Protein AF-A0A948F9L7-F1 (afdb_monomer_lite)

Sequence (77 aa):
MIWPTMELMVRIAKAFDVSVDFLIKDDKEAAVGKIRNQELLHQLEEINSRPEEDQETVVSFLEAFIKRRKFEELVHG

Secondary structure (DSSP, 8-state):
-PPPPHHHHHHHHHHTT--HHHHH--SGGGGGGG---HHHHHHHHHHHTS-HHHHHHHHHHHHHHHHHHHHHHHHH-

Radius of gyration: 17.36 Å; chains: 1; bounding box: 31×37×47 Å

pLDDT: mean 83.95, std 12.82, range [51.16, 96.94]

Foldseek 3Di:
DDDDDPVVLVVVCVVVVFDSVLVVDPDPCVVLRPDPDPVVSVVVVVQVPDDPVSVVVVVVVVVVVVVVVVVVVVVVD

Structure (mmCIF, N/CA/C/O backbone):
data_AF-A0A948F9L7-F1
#
_entry.id   AF-A0A948F9L7-F1
#
loop_
_atom_site.group_PDB
_atom_site.id
_atom_site.type_symbol
_atom_site.label_atom_id
_atom_site.label_alt_id
_atom_site.label_comp_id
_atom_site.label_asym_id
_atom_site.label_entity_id
_atom_site.label_seq_id
_atom_site.pdbx_PDB_ins_code
_atom_site.Cartn_x
_atom_site.Cartn_y
_atom_site.Cartn_z
_atom_site.occupancy
_ato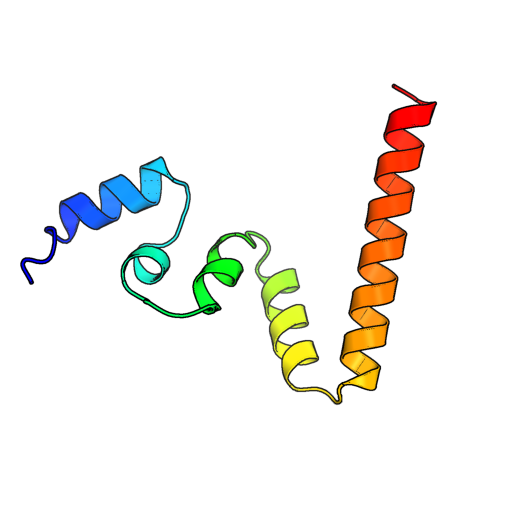m_site.B_iso_or_equiv
_atom_site.auth_seq_id
_atom_site.auth_comp_id
_atom_site.auth_asym_id
_atom_site.auth_atom_id
_atom_site.pdbx_PDB_model_num
ATOM 1 N N . MET A 1 1 ? 9.500 2.235 -29.980 1.00 59.50 1 MET A N 1
ATOM 2 C CA . MET A 1 1 ? 9.415 3.021 -28.733 1.00 59.50 1 MET A CA 1
ATOM 3 C C . MET A 1 1 ? 10.831 3.431 -28.361 1.00 59.50 1 MET A C 1
ATOM 5 O O . MET A 1 1 ? 11.689 2.558 -28.323 1.00 59.50 1 MET A O 1
ATOM 9 N N . ILE A 1 2 ? 11.109 4.730 -28.222 1.00 77.94 2 ILE A N 1
ATOM 10 C CA . ILE A 1 2 ? 12.437 5.221 -27.820 1.00 77.94 2 ILE A CA 1
ATOM 11 C C . ILE A 1 2 ? 12.418 5.319 -26.299 1.00 77.94 2 ILE A C 1
ATOM 13 O O . ILE A 1 2 ? 11.613 6.068 -25.751 1.00 77.94 2 ILE A O 1
ATOM 17 N N . TRP A 1 3 ? 13.262 4.542 -25.628 1.00 80.25 3 TRP A N 1
ATOM 18 C CA . TRP A 1 3 ? 13.386 4.601 -24.177 1.00 80.25 3 TRP A CA 1
ATOM 19 C C . TRP A 1 3 ? 14.263 5.795 -23.768 1.00 80.25 3 TRP A C 1
ATOM 21 O O . TRP A 1 3 ? 15.290 6.036 -24.411 1.00 80.25 3 TRP A O 1
ATOM 31 N N . PRO A 1 4 ? 13.887 6.546 -22.716 1.00 87.81 4 PRO A N 1
ATOM 32 C CA . PRO A 1 4 ? 14.762 7.535 -22.092 1.00 87.81 4 PRO A CA 1
ATOM 33 C C . PRO A 1 4 ? 16.112 6.933 -21.685 1.00 87.81 4 PRO A C 1
ATOM 35 O O . PRO A 1 4 ? 16.215 5.739 -21.397 1.00 87.81 4 PRO A O 1
ATOM 38 N N . THR A 1 5 ? 17.151 7.765 -21.603 1.00 93.50 5 THR A N 1
ATOM 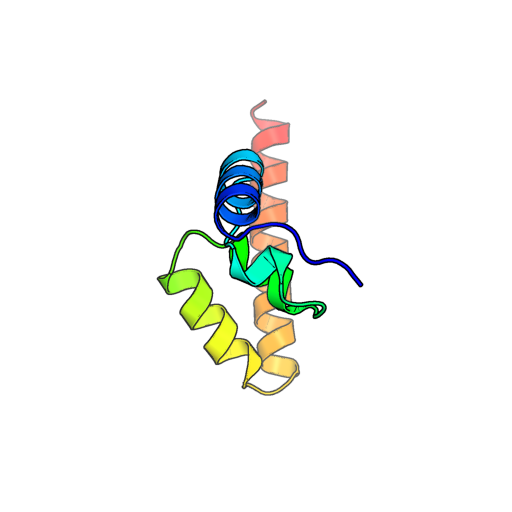39 C CA . THR A 1 5 ? 18.447 7.317 -21.075 1.00 93.50 5 THR A CA 1
ATOM 40 C C . THR A 1 5 ? 18.329 6.937 -19.598 1.00 93.50 5 THR A C 1
ATOM 42 O O . THR A 1 5 ? 17.530 7.512 -18.856 1.00 93.50 5 THR A O 1
ATOM 45 N N . MET A 1 6 ? 19.168 6.003 -19.140 1.00 90.31 6 MET A N 1
ATOM 46 C CA . MET A 1 6 ? 19.175 5.577 -17.735 1.00 90.31 6 MET A CA 1
ATOM 47 C C . MET A 1 6 ? 19.446 6.746 -16.778 1.00 90.31 6 MET A C 1
ATOM 49 O O . MET A 1 6 ? 18.832 6.845 -15.720 1.00 90.31 6 MET A O 1
ATOM 53 N N . GLU A 1 7 ? 20.316 7.677 -17.175 1.00 94.31 7 GLU A N 1
ATOM 54 C CA . GLU A 1 7 ? 20.585 8.887 -16.398 1.00 94.31 7 GLU A CA 1
ATOM 55 C C . GLU A 1 7 ? 19.328 9.755 -16.236 1.00 94.31 7 GLU A C 1
ATOM 57 O O . GLU A 1 7 ? 19.040 10.237 -15.138 1.00 94.31 7 GLU A O 1
ATOM 62 N N . LEU A 1 8 ? 18.554 9.934 -17.310 1.00 93.75 8 LEU A N 1
ATOM 63 C CA . LEU A 1 8 ? 17.308 10.690 -17.258 1.00 93.75 8 LEU A CA 1
ATOM 64 C C . LEU A 1 8 ? 16.265 9.978 -16.386 1.00 93.75 8 LEU A C 1
ATOM 66 O O . LEU A 1 8 ? 15.629 10.631 -15.562 1.00 93.75 8 LEU A O 1
ATOM 70 N N . MET A 1 9 ? 16.153 8.650 -16.486 1.00 91.88 9 MET A N 1
ATOM 71 C CA . MET A 1 9 ? 15.280 7.850 -15.615 1.00 91.88 9 MET A CA 1
ATOM 72 C C . MET A 1 9 ? 15.614 8.045 -14.130 1.00 91.88 9 MET A C 1
ATOM 74 O O . MET A 1 9 ? 14.720 8.294 -13.327 1.00 91.88 9 MET A O 1
ATOM 78 N N . VAL A 1 10 ? 16.899 8.018 -13.755 1.00 93.50 10 VAL A N 1
ATOM 79 C CA . VAL A 1 10 ? 17.343 8.251 -12.366 1.00 93.50 10 VAL A CA 1
ATOM 80 C C . VAL A 1 10 ? 16.975 9.657 -11.884 1.00 93.50 10 VAL A C 1
ATOM 82 O O . VAL A 1 10 ? 16.569 9.830 -10.734 1.00 93.50 10 VAL A O 1
ATOM 85 N N . ARG A 1 11 ? 17.109 10.678 -12.740 1.00 95.12 11 ARG A N 1
ATOM 86 C CA . ARG A 1 11 ? 16.739 12.062 -12.397 1.00 95.12 11 ARG A CA 1
ATOM 87 C C . ARG A 1 11 ? 15.235 12.205 -12.172 1.00 95.12 11 ARG A C 1
ATOM 89 O O . ARG A 1 11 ? 14.837 12.860 -11.213 1.00 95.12 11 ARG A O 1
ATOM 96 N N . ILE A 1 12 ? 14.421 11.569 -13.013 1.00 91.56 12 ILE A N 1
ATOM 97 C CA . ILE A 1 12 ? 12.960 11.548 -12.872 1.00 91.56 12 ILE A CA 1
ATOM 98 C C . ILE A 1 12 ? 12.570 10.821 -11.580 1.00 91.56 12 ILE A C 1
ATOM 100 O O . ILE A 1 12 ? 11.841 11.383 -10.769 1.00 91.56 12 ILE A O 1
ATOM 104 N N . ALA A 1 13 ? 13.119 9.629 -11.336 1.00 88.88 13 ALA A N 1
ATOM 105 C CA . ALA A 1 13 ? 12.848 8.842 -10.132 1.00 88.88 13 ALA A CA 1
ATOM 106 C C . ALA A 1 13 ? 13.130 9.645 -8.850 1.00 88.88 13 ALA A C 1
ATOM 108 O O . ALA A 1 13 ? 12.292 9.712 -7.956 1.00 88.88 13 ALA A O 1
ATOM 109 N N . LYS A 1 14 ? 14.262 10.361 -8.810 1.00 86.56 14 LYS A N 1
ATOM 110 C CA . LYS A 1 14 ? 14.609 11.262 -7.700 1.00 86.56 14 LYS A CA 1
ATOM 111 C C . LYS A 1 14 ? 13.658 12.449 -7.560 1.00 86.56 14 LYS A C 1
ATOM 113 O O . LYS A 1 14 ? 13.315 12.806 -6.441 1.00 86.56 14 LYS A O 1
ATOM 118 N N . ALA A 1 15 ? 13.254 13.074 -8.666 1.00 90.50 15 ALA A N 1
ATOM 119 C CA . ALA A 1 15 ? 12.355 14.229 -8.635 1.00 90.50 15 ALA A CA 1
ATOM 120 C C . ALA A 1 15 ? 10.962 13.872 -8.092 1.00 90.50 15 ALA A C 1
ATOM 122 O O . ALA A 1 15 ? 10.340 14.690 -7.419 1.00 90.50 15 ALA A O 1
ATOM 123 N N . PHE A 1 16 ? 10.495 12.653 -8.369 1.00 81.56 16 PHE A N 1
ATOM 124 C CA . PHE A 1 16 ? 9.197 12.146 -7.922 1.00 81.56 16 PHE A CA 1
ATOM 125 C C . PHE A 1 16 ? 9.268 11.273 -6.658 1.00 81.56 16 PHE A C 1
ATOM 127 O O . PHE A 1 16 ? 8.231 10.787 -6.217 1.00 81.56 16 PHE A O 1
ATOM 134 N N . ASP A 1 17 ? 10.459 1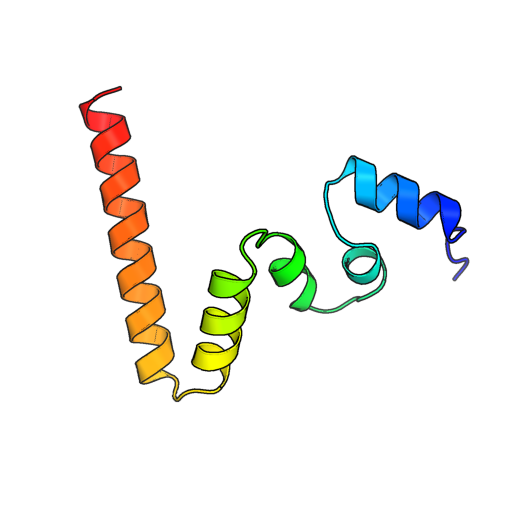1.100 -6.072 1.00 79.12 17 ASP A N 1
ATOM 135 C CA . ASP A 1 17 ? 10.727 10.247 -4.904 1.00 79.12 17 ASP A CA 1
ATOM 136 C C . ASP A 1 17 ? 10.186 8.810 -5.053 1.00 79.12 17 ASP A C 1
ATOM 138 O O . ASP A 1 17 ? 9.486 8.275 -4.195 1.00 79.12 17 ASP A O 1
ATOM 142 N N . VAL A 1 18 ? 10.499 8.189 -6.191 1.00 80.50 18 VAL A N 1
ATOM 143 C CA . VAL A 1 18 ? 10.155 6.796 -6.517 1.00 80.50 18 VAL A CA 1
ATOM 144 C C . VAL A 1 18 ? 11.404 6.012 -6.924 1.00 80.50 18 VAL A C 1
ATOM 146 O O . VAL A 1 18 ? 12.462 6.590 -7.183 1.00 80.50 18 VAL A O 1
ATOM 149 N N . SER A 1 19 ? 11.307 4.682 -6.997 1.00 81.88 19 SER A N 1
ATOM 150 C CA . SER A 1 19 ? 12.384 3.848 -7.544 1.00 81.88 19 SER A CA 1
ATOM 151 C C . SER A 1 19 ? 12.452 3.951 -9.072 1.00 81.88 19 SER A C 1
ATOM 153 O O . SER A 1 19 ? 11.483 4.301 -9.739 1.00 81.88 19 SER A O 1
ATOM 155 N N . VAL A 1 20 ? 13.603 3.633 -9.664 1.00 84.69 20 VAL A N 1
ATOM 156 C CA . VAL A 1 20 ? 13.718 3.558 -11.131 1.00 84.69 20 VAL A CA 1
ATOM 157 C C . VAL A 1 20 ? 12.867 2.409 -11.682 1.00 84.69 20 VAL A C 1
ATOM 159 O O . VAL A 1 20 ? 12.236 2.577 -12.720 1.00 84.69 20 VAL A O 1
ATOM 162 N N . ASP A 1 21 ? 12.767 1.291 -10.958 1.00 78.56 21 ASP A N 1
ATOM 163 C CA . ASP A 1 21 ? 11.910 0.158 -11.330 1.00 78.56 21 ASP A CA 1
ATOM 164 C C . ASP A 1 21 ? 10.430 0.548 -11.442 1.00 78.56 21 ASP A C 1
ATOM 166 O O . ASP A 1 21 ? 9.742 0.053 -12.331 1.00 78.56 21 ASP A O 1
ATOM 170 N N . PHE A 1 22 ? 9.955 1.492 -10.618 1.00 80.19 22 PHE A N 1
ATOM 171 C CA . PHE A 1 22 ? 8.604 2.061 -10.717 1.00 80.19 22 PHE A CA 1
ATOM 172 C C . PHE A 1 22 ? 8.332 2.697 -12.087 1.00 80.19 22 PHE A C 1
ATOM 174 O O . PHE A 1 22 ? 7.214 2.642 -12.581 1.00 80.19 22 PHE A O 1
ATOM 181 N N . LEU A 1 23 ? 9.341 3.323 -12.701 1.00 82.81 23 LEU A N 1
ATOM 182 C CA . LEU A 1 23 ? 9.198 3.991 -13.999 1.00 82.81 23 LEU A CA 1
ATOM 183 C C . LEU A 1 23 ? 9.229 3.012 -15.179 1.00 82.81 23 LEU A C 1
ATOM 185 O O . LEU A 1 23 ? 8.839 3.379 -16.285 1.00 82.81 23 LEU A O 1
ATOM 189 N N . ILE A 1 24 ? 9.756 1.805 -14.964 1.00 82.00 24 ILE A N 1
ATOM 190 C CA . ILE A 1 24 ? 10.021 0.818 -16.018 1.00 82.00 24 ILE A CA 1
ATOM 191 C C . ILE A 1 24 ? 8.971 -0.296 -16.002 1.00 82.00 24 ILE A C 1
ATOM 193 O O . ILE A 1 24 ? 8.653 -0.856 -17.051 1.00 82.00 24 ILE A O 1
ATOM 197 N N . LYS A 1 25 ? 8.422 -0.620 -14.829 1.00 74.25 25 LYS A N 1
ATOM 198 C CA . LYS A 1 25 ? 7.375 -1.628 -14.682 1.00 74.25 25 LYS A CA 1
ATOM 199 C C . LYS A 1 25 ? 6.006 -1.033 -15.008 1.00 74.25 25 LYS A C 1
ATOM 201 O O . LYS A 1 25 ? 5.482 -0.218 -14.257 1.00 74.25 25 LYS A O 1
ATOM 206 N N . ASP A 1 26 ? 5.411 -1.497 -16.103 1.00 59.88 26 ASP A N 1
ATOM 207 C CA . ASP A 1 26 ? 4.029 -1.199 -16.506 1.00 59.88 26 ASP A CA 1
ATOM 208 C C . ASP A 1 26 ? 3.030 -2.115 -15.773 1.00 59.88 26 ASP A C 1
ATOM 210 O O . ASP A 1 26 ? 2.163 -2.738 -16.379 1.00 59.88 26 ASP A O 1
ATOM 214 N N . ASP A 1 27 ? 3.214 -2.281 -14.459 1.00 51.91 27 ASP A N 1
ATOM 215 C CA . ASP A 1 27 ? 2.387 -3.177 -13.655 1.00 51.91 27 ASP A CA 1
ATOM 216 C C . ASP A 1 27 ? 2.126 -2.617 -12.251 1.00 51.91 27 ASP A C 1
ATOM 218 O O . ASP A 1 27 ? 2.914 -1.841 -11.700 1.00 51.91 27 ASP A O 1
ATOM 222 N N . LYS A 1 28 ? 0.991 -3.008 -11.659 1.00 51.75 28 LYS A N 1
ATOM 223 C CA . LYS A 1 28 ? 0.419 -2.470 -10.400 1.00 51.75 28 LYS A CA 1
ATOM 224 C C . LYS A 1 28 ? 1.361 -2.477 -9.178 1.00 51.75 28 LYS A C 1
ATOM 226 O O . LYS A 1 28 ? 1.062 -1.827 -8.176 1.00 51.75 28 LYS A O 1
ATOM 231 N N . GLU A 1 29 ? 2.504 -3.152 -9.266 1.00 51.84 29 GLU A N 1
ATOM 232 C CA . GLU A 1 29 ? 3.583 -3.195 -8.266 1.00 51.84 29 GLU A CA 1
ATOM 233 C C . GLU A 1 29 ? 4.177 -1.816 -7.938 1.00 51.84 29 GLU A C 1
ATOM 235 O O . GLU A 1 29 ? 4.772 -1.626 -6.879 1.00 51.84 29 GLU A O 1
ATOM 240 N N . ALA A 1 30 ? 3.968 -0.822 -8.801 1.00 51.16 30 ALA A N 1
ATOM 241 C CA . ALA A 1 30 ? 4.386 0.560 -8.602 1.00 51.16 30 ALA A CA 1
ATOM 242 C C . ALA A 1 30 ? 3.946 1.132 -7.220 1.00 51.16 30 ALA A C 1
ATOM 244 O O . ALA A 1 30 ? 4.664 1.907 -6.584 1.00 51.16 30 ALA A O 1
ATOM 245 N N . ALA A 1 31 ? 2.802 0.705 -6.673 1.00 54.78 31 ALA A N 1
ATOM 246 C CA . ALA A 1 31 ? 2.329 1.156 -5.358 1.00 54.78 31 ALA A CA 1
ATOM 247 C C . ALA A 1 31 ? 3.291 0.826 -4.193 1.00 54.78 31 ALA A C 1
ATOM 249 O O . ALA A 1 31 ? 3.386 1.608 -3.242 1.00 54.78 31 ALA A O 1
ATOM 250 N N . VAL A 1 32 ? 4.046 -0.274 -4.292 1.00 55.16 32 VAL A N 1
ATOM 251 C CA . VAL A 1 32 ? 5.006 -0.732 -3.272 1.00 55.16 32 VAL A CA 1
ATOM 252 C C . VAL A 1 32 ? 6.142 0.275 -3.066 1.00 55.16 32 VAL A C 1
ATOM 254 O O . VAL A 1 32 ? 6.578 0.500 -1.938 1.00 55.16 32 VAL A O 1
ATOM 257 N N . GLY A 1 33 ? 6.555 0.977 -4.127 1.00 59.62 33 GLY A N 1
ATOM 258 C CA . GLY A 1 33 ? 7.655 1.948 -4.083 1.00 59.62 33 GLY A CA 1
ATOM 259 C C . GLY A 1 33 ? 7.420 3.156 -3.165 1.00 59.62 33 GLY A C 1
ATOM 260 O O . GLY A 1 33 ? 8.365 3.881 -2.867 1.00 59.62 33 GLY A O 1
ATOM 261 N N . LYS A 1 34 ? 6.185 3.379 -2.692 1.00 67.94 34 LYS A N 1
ATOM 262 C CA . LYS A 1 34 ? 5.842 4.466 -1.757 1.00 67.94 34 LYS A CA 1
ATOM 263 C C . LYS A 1 34 ? 6.020 4.087 -0.285 1.00 67.94 34 LYS A C 1
ATOM 265 O O . LYS A 1 34 ? 6.006 4.968 0.577 1.00 67.94 34 LYS A O 1
ATOM 270 N N . ILE A 1 35 ? 6.177 2.801 0.030 1.00 76.75 35 ILE A N 1
ATOM 271 C CA . ILE A 1 35 ? 6.352 2.332 1.405 1.00 76.75 35 ILE A CA 1
ATOM 272 C C . ILE A 1 35 ? 7.838 2.418 1.761 1.00 76.75 35 ILE A C 1
ATOM 274 O O . ILE A 1 35 ? 8.647 1.585 1.369 1.00 76.75 35 ILE A O 1
ATOM 278 N N . ARG A 1 36 ? 8.212 3.448 2.528 1.00 81.38 36 ARG A N 1
ATOM 279 C CA . ARG A 1 36 ? 9.609 3.652 2.956 1.00 81.38 36 ARG A CA 1
ATOM 280 C C . ARG A 1 36 ? 10.048 2.686 4.061 1.00 81.38 36 ARG A C 1
ATOM 282 O O . ARG A 1 36 ? 11.232 2.379 4.175 1.00 81.38 36 ARG A O 1
ATOM 289 N N . ASN A 1 37 ? 9.110 2.236 4.896 1.00 85.06 37 ASN A N 1
ATOM 290 C CA . ASN A 1 37 ? 9.393 1.316 5.993 1.00 85.06 37 ASN A CA 1
ATOM 291 C C . ASN A 1 37 ? 9.474 -0.124 5.461 1.00 85.06 37 ASN A C 1
ATOM 293 O O . ASN A 1 37 ? 8.459 -0.702 5.086 1.00 85.06 37 ASN A O 1
ATOM 297 N N . GLN A 1 38 ? 10.683 -0.686 5.453 1.00 82.75 38 GLN A N 1
ATOM 298 C CA . GLN A 1 38 ? 10.959 -2.025 4.922 1.00 82.75 38 GLN A CA 1
ATOM 299 C C . GLN A 1 38 ? 10.259 -3.143 5.705 1.00 82.75 38 GLN A C 1
ATOM 301 O O . GLN A 1 38 ? 9.812 -4.114 5.108 1.00 82.75 38 GLN A O 1
ATOM 306 N N . GLU A 1 39 ? 10.104 -2.985 7.020 1.00 87.69 39 GLU A N 1
ATOM 307 C CA . GLU A 1 39 ? 9.395 -3.960 7.856 1.00 87.69 39 GLU A CA 1
ATOM 308 C C . GLU A 1 39 ? 7.898 -3.977 7.524 1.00 87.69 39 GLU A C 1
ATOM 310 O O . GLU A 1 39 ? 7.301 -5.035 7.355 1.00 87.69 39 GLU A O 1
ATOM 315 N N . LEU A 1 40 ? 7.298 -2.794 7.350 1.00 87.94 40 LEU A N 1
ATOM 316 C CA . LEU A 1 40 ? 5.900 -2.683 6.926 1.00 87.94 40 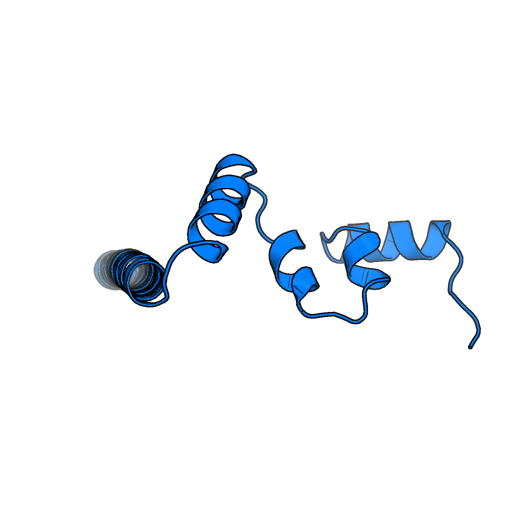LEU A CA 1
ATOM 317 C C . LEU A 1 40 ? 5.686 -3.319 5.549 1.00 87.94 40 LEU A C 1
ATOM 319 O O . LEU A 1 40 ? 4.675 -3.981 5.330 1.00 87.94 40 LEU A O 1
ATOM 323 N N . LEU A 1 41 ? 6.628 -3.118 4.626 1.00 86.06 41 LEU A N 1
ATOM 324 C CA . LEU A 1 41 ? 6.564 -3.747 3.315 1.00 86.06 41 LEU A CA 1
ATOM 325 C C . LEU A 1 41 ? 6.595 -5.277 3.431 1.00 86.06 41 LEU A C 1
ATOM 327 O O . LEU A 1 41 ? 5.711 -5.937 2.893 1.00 86.06 41 LEU A O 1
ATOM 331 N N . HIS A 1 42 ? 7.550 -5.824 4.185 1.00 86.56 42 HIS A N 1
ATOM 332 C CA . HIS A 1 42 ? 7.675 -7.267 4.376 1.00 86.56 42 HIS A CA 1
ATOM 333 C C . HIS A 1 42 ? 6.400 -7.895 4.960 1.00 86.56 42 HIS A C 1
ATOM 335 O O . HIS A 1 42 ? 5.922 -8.916 4.470 1.00 86.56 42 HIS A O 1
ATOM 341 N N . GLN A 1 43 ? 5.796 -7.245 5.957 1.00 90.19 43 GLN A N 1
ATOM 342 C CA . GLN A 1 43 ? 4.547 -7.709 6.561 1.00 90.19 43 GLN A CA 1
ATOM 343 C C . GLN A 1 43 ? 3.380 -7.697 5.564 1.00 90.19 43 GLN A C 1
ATOM 345 O O . GLN A 1 43 ? 2.587 -8.636 5.533 1.00 90.19 43 GLN A O 1
ATOM 350 N N . LEU A 1 44 ? 3.275 -6.665 4.720 1.00 89.12 44 LEU A N 1
ATOM 351 C CA . LEU A 1 44 ? 2.242 -6.599 3.680 1.00 89.12 44 LEU A CA 1
ATOM 352 C C . LEU A 1 44 ? 2.437 -7.676 2.605 1.00 89.12 44 LEU A C 1
ATOM 354 O O . LEU A 1 44 ? 1.454 -8.261 2.154 1.00 89.12 44 LEU A O 1
ATOM 358 N N . GLU A 1 45 ? 3.683 -7.969 2.225 1.00 87.50 45 GLU A N 1
ATOM 359 C CA . GLU A 1 45 ? 4.008 -9.070 1.309 1.00 87.50 45 GLU A CA 1
ATOM 360 C C . GLU A 1 45 ? 3.623 -10.431 1.902 1.00 87.50 45 GLU A C 1
ATOM 362 O O . GLU A 1 45 ? 3.030 -11.257 1.205 1.00 87.50 45 GLU A O 1
ATOM 367 N N . GLU A 1 46 ? 3.895 -10.658 3.191 1.00 90.94 46 GLU A N 1
ATOM 368 C CA . GLU A 1 46 ? 3.504 -11.893 3.872 1.00 90.94 46 GLU A CA 1
ATOM 369 C C . GLU A 1 46 ? 1.979 -12.056 3.894 1.00 90.94 46 GLU A C 1
ATOM 371 O O . GLU A 1 46 ? 1.466 -13.115 3.529 1.00 90.94 46 GLU A O 1
ATOM 376 N N . ILE A 1 47 ? 1.247 -11.000 4.260 1.00 92.19 47 ILE A N 1
ATOM 377 C CA . ILE A 1 47 ? -0.222 -10.992 4.331 1.00 92.19 47 ILE A CA 1
ATOM 378 C C . ILE A 1 47 ? -0.845 -11.236 2.952 1.00 92.19 47 ILE A C 1
ATOM 380 O O . ILE A 1 47 ? -1.811 -11.986 2.844 1.00 92.19 47 ILE A O 1
ATOM 384 N N . ASN A 1 48 ? -0.263 -10.688 1.883 1.00 86.69 48 ASN A N 1
ATOM 385 C CA . ASN A 1 48 ? -0.741 -10.888 0.512 1.00 86.69 48 ASN A CA 1
ATOM 386 C C . ASN A 1 48 ? -0.695 -12.364 0.058 1.00 86.69 48 ASN A C 1
ATOM 388 O O . ASN A 1 48 ? -1.398 -12.752 -0.872 1.00 86.69 48 ASN A O 1
ATOM 392 N N . SER A 1 49 ? 0.116 -13.201 0.714 1.00 88.25 49 SER A N 1
ATOM 393 C CA . SER A 1 49 ? 0.176 -14.650 0.465 1.00 88.25 49 SER A CA 1
ATOM 394 C C . SER A 1 49 ? -0.825 -15.479 1.289 1.00 88.25 49 SER A C 1
ATOM 396 O O . SER A 1 49 ? -0.883 -16.702 1.140 1.00 88.25 49 SER A O 1
ATOM 398 N N . ARG A 1 50 ? -1.606 -14.839 2.171 1.00 92.25 50 ARG A N 1
ATOM 399 C CA . ARG A 1 50 ? -2.582 -15.480 3.070 1.00 92.25 50 ARG A CA 1
ATOM 400 C C . ARG A 1 50 ? -3.989 -15.530 2.449 1.00 92.25 50 ARG A C 1
ATOM 402 O O . ARG A 1 50 ? -4.236 -14.843 1.457 1.00 92.25 50 ARG A O 1
ATOM 409 N N . PRO A 1 51 ? -4.916 -16.339 2.999 1.00 96.94 51 PRO A N 1
ATOM 410 C CA . PRO A 1 51 ? -6.322 -16.343 2.590 1.00 96.94 51 PRO A CA 1
ATOM 411 C C . PRO A 1 51 ? -6.976 -14.955 2.633 1.00 96.94 51 PRO A C 1
ATOM 413 O O . PRO A 1 51 ? -6.595 -14.104 3.432 1.00 96.94 51 PRO A O 1
ATOM 416 N N . GLU A 1 52 ? -7.998 -14.750 1.802 1.00 93.50 52 GLU A N 1
ATOM 417 C CA . GLU A 1 52 ? -8.701 -13.464 1.659 1.00 93.50 52 GLU A CA 1
ATOM 418 C C . GLU A 1 52 ? -9.268 -12.941 2.992 1.00 93.50 52 GLU A C 1
ATOM 420 O O . GLU A 1 52 ? -9.137 -11.760 3.288 1.00 93.50 52 GLU A O 1
ATOM 425 N N . GLU A 1 53 ? -9.776 -13.825 3.854 1.00 94.75 53 GLU A N 1
ATOM 426 C CA . GLU A 1 53 ? -10.286 -13.480 5.193 1.00 94.75 53 GLU A CA 1
ATOM 427 C C . GLU A 1 53 ? -9.217 -12.831 6.099 1.00 94.75 53 GLU A C 1
ATOM 429 O O . GLU A 1 53 ? -9.485 -11.855 6.814 1.00 94.75 53 GLU A O 1
ATOM 434 N N . ASP A 1 54 ? -7.975 -13.321 6.033 1.00 91.94 54 ASP A N 1
ATOM 435 C CA . ASP A 1 54 ? -6.855 -12.751 6.787 1.00 91.94 54 ASP A CA 1
ATOM 436 C C . ASP A 1 54 ? -6.492 -11.364 6.237 1.00 91.94 54 ASP A C 1
ATOM 438 O O . ASP A 1 54 ? -6.224 -10.425 6.994 1.00 91.94 54 ASP A O 1
ATOM 442 N N . GLN A 1 55 ? -6.528 -11.209 4.910 1.00 94.50 55 GLN A N 1
ATOM 443 C CA . GLN A 1 55 ? -6.270 -9.931 4.248 1.00 94.50 55 GLN A CA 1
ATOM 444 C C . GLN A 1 55 ? -7.337 -8.889 4.613 1.00 94.50 55 GLN A C 1
ATOM 446 O O . GLN A 1 55 ? -6.998 -7.765 4.993 1.00 94.50 55 GLN A O 1
ATOM 451 N N . GLU A 1 56 ? -8.619 -9.258 4.560 1.00 96.06 56 GLU A N 1
ATOM 452 C CA . GLU A 1 56 ? -9.747 -8.389 4.920 1.00 96.06 56 GLU A CA 1
ATOM 453 C C . GLU A 1 56 ? -9.658 -7.901 6.368 1.00 96.06 56 GLU A C 1
ATOM 455 O O . GLU A 1 56 ? -9.921 -6.727 6.662 1.00 96.06 56 GLU A O 1
ATOM 460 N N . THR A 1 57 ? -9.231 -8.783 7.274 1.00 95.75 57 THR A N 1
ATOM 461 C CA . THR A 1 57 ? -9.025 -8.452 8.686 1.00 95.75 57 THR A CA 1
ATOM 462 C C . THR A 1 57 ? -7.964 -7.362 8.848 1.00 95.75 57 THR A C 1
ATOM 464 O O . THR A 1 57 ? -8.182 -6.368 9.551 1.00 95.75 57 THR A O 1
ATOM 467 N N . VAL A 1 58 ? -6.827 -7.499 8.161 1.00 95.44 58 VAL A N 1
ATOM 468 C CA . VAL A 1 58 ? -5.731 -6.517 8.199 1.00 95.44 58 VAL A CA 1
ATOM 469 C C . VAL A 1 58 ? -6.172 -5.182 7.605 1.00 95.44 58 VAL A C 1
ATOM 471 O O . VAL A 1 58 ? -5.934 -4.132 8.208 1.00 95.44 58 VAL A O 1
ATOM 474 N N . VAL A 1 59 ? -6.848 -5.200 6.455 1.00 95.12 59 VAL A N 1
ATOM 475 C CA . VAL A 1 59 ? -7.364 -3.983 5.811 1.00 95.12 59 VAL A CA 1
ATOM 476 C C . VAL A 1 59 ? -8.332 -3.250 6.740 1.00 95.12 59 VAL A C 1
ATOM 478 O O . VAL A 1 59 ? -8.181 -2.046 6.959 1.00 95.12 59 VAL A O 1
ATOM 481 N N . SER A 1 60 ? -9.262 -3.972 7.364 1.00 96.19 60 SER A N 1
ATOM 482 C CA . SER A 1 60 ? -10.227 -3.406 8.313 1.00 96.19 60 SER A CA 1
ATOM 483 C C . SER A 1 60 ? -9.546 -2.758 9.520 1.00 96.19 60 SER A C 1
ATOM 485 O O . SER A 1 60 ? -9.924 -1.663 9.951 1.00 96.19 60 SER A O 1
ATOM 487 N N . PHE A 1 61 ? -8.502 -3.397 10.053 1.00 95.38 61 PHE A N 1
ATOM 488 C CA . PHE A 1 61 ? -7.707 -2.834 11.140 1.00 95.38 61 PHE A CA 1
ATOM 489 C C . PHE A 1 61 ? -6.993 -1.538 10.724 1.00 95.38 61 PHE A C 1
ATOM 491 O O . PHE A 1 61 ? -7.079 -0.528 11.432 1.00 95.38 61 PHE A O 1
ATOM 498 N N . LEU A 1 62 ? -6.323 -1.538 9.566 1.00 93.75 62 LEU A N 1
ATOM 499 C CA . LEU A 1 62 ? -5.633 -0.358 9.039 1.00 93.75 62 LEU A CA 1
ATOM 500 C C . LEU A 1 62 ? -6.607 0.802 8.806 1.00 93.75 62 LEU A C 1
ATOM 502 O O . LEU A 1 62 ? -6.308 1.942 9.172 1.00 93.75 62 LEU A O 1
ATOM 506 N N . GLU A 1 63 ? -7.798 0.527 8.270 1.00 95.12 63 GLU A N 1
ATOM 507 C CA . GLU A 1 63 ? -8.840 1.538 8.115 1.00 95.12 63 GLU A CA 1
ATOM 508 C C . GLU A 1 63 ? -9.253 2.164 9.448 1.00 95.12 63 GLU A C 1
ATOM 510 O O . GLU A 1 63 ? -9.348 3.391 9.549 1.00 95.12 63 GLU A O 1
ATOM 515 N N . ALA A 1 64 ? -9.507 1.341 10.469 1.00 95.94 64 ALA A N 1
ATOM 516 C CA . ALA A 1 64 ? -9.891 1.819 11.792 1.00 95.94 64 ALA A CA 1
ATOM 517 C C . ALA A 1 64 ? -8.794 2.705 12.403 1.00 95.94 64 ALA A C 1
ATOM 519 O O . ALA A 1 64 ? -9.085 3.777 12.942 1.00 95.94 64 ALA A O 1
ATOM 520 N N . PHE A 1 65 ? -7.530 2.302 12.257 1.00 93.81 65 PHE A N 1
ATOM 521 C CA . PHE A 1 65 ? -6.381 3.062 12.742 1.00 93.81 65 PHE A CA 1
ATOM 522 C C . PHE A 1 65 ? -6.257 4.432 12.054 1.00 93.81 65 PHE A C 1
ATOM 524 O O . PHE A 1 65 ? -6.105 5.457 12.724 1.00 93.81 65 PHE A O 1
ATOM 531 N N . ILE A 1 66 ? -6.391 4.473 10.724 1.00 93.62 66 ILE A N 1
ATOM 532 C CA . ILE A 1 66 ? -6.338 5.715 9.937 1.00 93.62 66 ILE A CA 1
ATOM 533 C C . ILE A 1 66 ? -7.508 6.641 10.295 1.00 93.62 66 ILE A C 1
ATOM 535 O O . ILE A 1 66 ? -7.308 7.843 10.486 1.00 93.62 66 ILE A O 1
ATOM 539 N N . LYS A 1 67 ? -8.730 6.101 10.400 1.00 93.81 67 LYS A N 1
ATOM 540 C CA . LYS A 1 67 ? -9.932 6.871 10.763 1.00 93.81 67 LYS A CA 1
ATOM 541 C C . LYS A 1 67 ? -9.791 7.493 12.155 1.00 93.81 67 LYS A C 1
ATOM 543 O O . LYS A 1 67 ? -10.103 8.672 12.310 1.00 93.81 67 LYS A O 1
ATOM 548 N N . ARG A 1 68 ? -9.264 6.747 13.136 1.00 93.38 68 ARG A N 1
ATOM 549 C CA . ARG A 1 68 ? -9.023 7.257 14.496 1.00 93.38 68 ARG A CA 1
ATOM 550 C C . ARG A 1 68 ? -8.077 8.457 14.494 1.00 93.38 68 ARG A C 1
ATOM 552 O O . ARG A 1 68 ? -8.403 9.480 15.083 1.00 93.38 68 ARG A O 1
ATOM 559 N N . ARG A 1 69 ? -6.948 8.358 13.785 1.00 91.19 69 ARG A N 1
ATOM 560 C CA . ARG A 1 69 ? -5.953 9.439 13.697 1.00 91.19 69 ARG A CA 1
ATOM 561 C C . ARG A 1 69 ? -6.542 10.713 13.088 1.00 91.19 69 ARG A C 1
ATOM 563 O O . ARG A 1 69 ? -6.385 11.790 13.648 1.00 91.19 69 ARG A O 1
ATOM 570 N N . LYS A 1 70 ? -7.276 10.577 11.979 1.00 88.06 70 LYS A N 1
ATOM 571 C CA . LYS A 1 70 ? -7.952 11.708 11.325 1.00 88.06 70 LYS A CA 1
ATOM 572 C C . LYS A 1 70 ? -8.974 12.375 12.243 1.00 88.06 70 LYS A 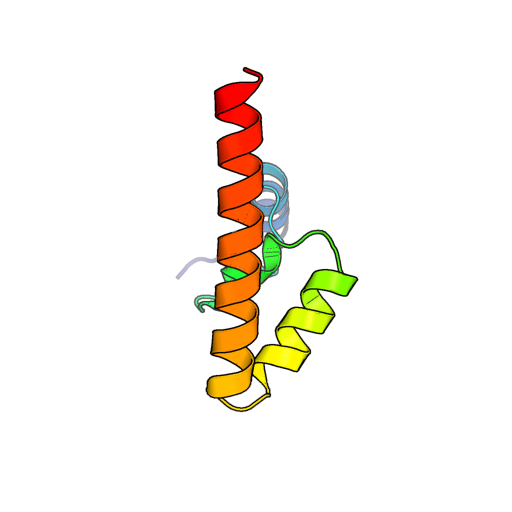C 1
ATOM 574 O O . LYS A 1 70 ? -9.113 13.589 12.222 1.00 88.06 70 LYS A O 1
ATOM 579 N N . PHE A 1 71 ? -9.695 11.588 13.039 1.00 90.31 71 PHE A N 1
ATOM 580 C CA . PHE A 1 71 ? -10.637 12.128 14.013 1.00 90.31 71 PHE A CA 1
ATOM 581 C C . PHE A 1 71 ? -9.924 12.904 15.131 1.00 90.31 71 PHE A C 1
ATOM 5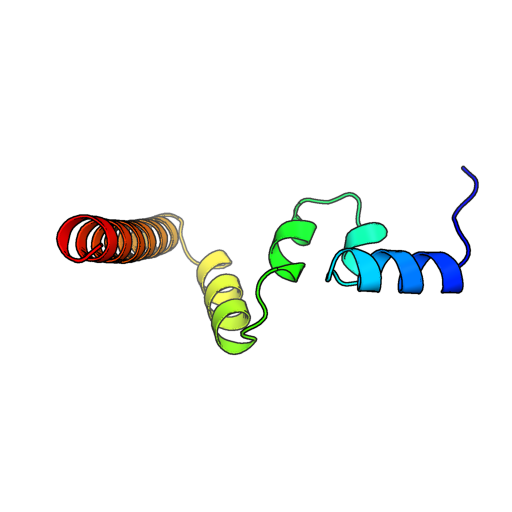83 O O . PHE A 1 71 ? -10.330 14.018 15.440 1.00 90.31 71 PHE A O 1
ATOM 590 N N . GLU A 1 72 ? -8.839 12.359 15.690 1.00 88.81 72 GLU A N 1
ATOM 591 C CA . GLU A 1 72 ? -8.007 13.051 16.689 1.00 88.81 72 GLU A CA 1
ATOM 592 C C . GLU A 1 72 ? -7.470 14.390 16.148 1.00 88.81 72 GLU A C 1
ATOM 594 O O . GLU A 1 72 ? -7.529 15.402 16.842 1.00 88.81 72 GLU A O 1
ATOM 599 N N . GLU A 1 73 ? -7.015 14.417 14.893 1.00 89.44 73 GLU A N 1
ATOM 600 C CA . GLU A 1 73 ? -6.540 15.632 14.216 1.00 89.44 73 GLU A CA 1
ATOM 601 C C . GLU A 1 73 ? -7.647 16.678 14.009 1.00 89.44 73 GLU A C 1
ATOM 603 O O . GLU A 1 73 ? -7.378 17.867 14.122 1.00 89.44 73 GLU A O 1
ATOM 608 N N . LEU A 1 74 ? -8.891 16.261 13.749 1.00 87.00 74 LEU A N 1
ATOM 609 C CA . LEU A 1 74 ? -10.035 17.173 13.605 1.00 87.00 74 LEU A CA 1
ATOM 610 C C . LEU A 1 74 ? -10.526 17.745 14.940 1.00 87.00 74 LEU A C 1
ATOM 612 O O . LEU A 1 74 ? -11.081 18.837 14.967 1.00 87.00 74 LEU A O 1
ATOM 616 N N . VAL A 1 75 ? -10.386 16.991 16.032 1.00 83.75 75 VAL A N 1
ATOM 617 C CA . VAL A 1 75 ? -10.844 17.405 17.370 1.00 83.75 75 VAL A CA 1
ATOM 618 C C . VAL A 1 75 ? -9.811 18.286 18.076 1.00 83.75 75 VAL A C 1
ATOM 620 O O . VAL A 1 75 ? -10.177 19.118 18.905 1.00 83.75 75 VAL A O 1
ATOM 623 N N . HIS A 1 76 ? -8.527 18.100 17.768 1.00 70.94 76 HIS A N 1
ATOM 624 C CA . HIS A 1 76 ? -7.422 18.842 18.380 1.00 70.94 76 HIS A CA 1
ATOM 625 C C . HIS A 1 76 ? -6.773 19.886 17.456 1.00 70.94 76 HIS A C 1
ATOM 627 O O . HIS A 1 76 ? -5.828 20.551 17.888 1.00 70.94 76 HIS A O 1
ATOM 633 N N . GLY A 1 77 ? -7.252 20.011 16.215 1.00 53.31 77 GLY A N 1
ATOM 634 C CA . GLY A 1 77 ? -6.816 20.992 15.216 1.00 53.31 77 GLY A CA 1
ATOM 635 C C . GLY A 1 77 ? -7.674 22.247 15.159 1.00 53.31 77 GLY A C 1
ATOM 636 O O . GLY A 1 77 ? -8.853 22.194 15.574 1.00 53.31 77 GLY A O 1
#